Protein AF-A0A9D4T3W7-F1 (afdb_monomer_lite)

Structure (mmCIF, N/CA/C/O backbone):
data_AF-A0A9D4T3W7-F1
#
_entry.id   AF-A0A9D4T3W7-F1
#
loop_
_atom_site.group_PDB
_atom_site.id
_atom_site.type_symbol
_atom_site.label_atom_id
_atom_site.label_alt_id
_atom_site.label_comp_id
_atom_site.label_asym_id
_atom_site.label_entity_id
_atom_site.label_seq_id
_atom_site.pdbx_PDB_ins_code
_atom_site.Cartn_x
_atom_site.Cartn_y
_atom_site.Cartn_z
_atom_site.occupancy
_atom_site.B_iso_or_equiv
_atom_site.auth_seq_id
_atom_site.auth_comp_id
_atom_site.auth_asym_id
_atom_site.auth_atom_id
_atom_site.pdbx_PDB_model_num
ATOM 1 N N . MET A 1 1 ? -11.931 -8.037 -31.502 1.00 38.75 1 MET A N 1
ATOM 2 C CA . MET A 1 1 ? -11.726 -6.607 -31.200 1.00 38.75 1 MET A CA 1
ATOM 3 C C . MET A 1 1 ? -10.812 -6.510 -29.976 1.00 38.75 1 MET A C 1
ATOM 5 O O . MET A 1 1 ? -11.294 -6.477 -28.859 1.00 38.75 1 MET A O 1
ATOM 9 N N . ARG A 1 2 ? -9.492 -6.645 -30.179 1.00 34.94 2 ARG A N 1
ATOM 10 C CA . ARG A 1 2 ? -8.462 -6.630 -29.121 1.00 34.94 2 ARG A CA 1
ATOM 11 C C . ARG A 1 2 ? -7.783 -5.256 -29.150 1.00 34.94 2 ARG A C 1
ATOM 13 O O . ARG A 1 2 ? -6.780 -5.098 -29.839 1.00 34.94 2 ARG A O 1
ATOM 20 N N . ALA A 1 3 ? -8.375 -4.262 -28.494 1.00 31.28 3 ALA A N 1
ATOM 21 C CA . ALA A 1 3 ? -7.698 -2.997 -28.207 1.00 31.28 3 ALA A CA 1
ATOM 22 C C . ALA A 1 3 ? -6.753 -3.256 -27.015 1.00 31.28 3 ALA A C 1
ATOM 24 O O . ALA A 1 3 ? -7.108 -3.933 -26.066 1.00 31.28 3 ALA A O 1
ATOM 25 N N . SER A 1 4 ? -5.446 -3.166 -27.240 1.00 41.81 4 SER A N 1
ATOM 26 C CA . SER A 1 4 ? -4.605 -2.010 -26.914 1.00 41.81 4 SER A CA 1
ATOM 27 C C . SER A 1 4 ? -4.284 -1.793 -25.423 1.00 41.81 4 SER A C 1
ATOM 29 O O . SER A 1 4 ? -4.193 -0.664 -24.961 1.00 41.81 4 SER A O 1
ATOM 31 N N . MET A 1 5 ? -3.883 -2.857 -24.721 1.00 34.66 5 MET A N 1
ATOM 32 C CA . MET A 1 5 ? -3.049 -2.774 -23.504 1.00 34.66 5 MET A CA 1
ATOM 33 C C . MET A 1 5 ? -1.544 -2.576 -23.810 1.00 34.66 5 MET A C 1
ATOM 35 O O . MET A 1 5 ? -0.679 -2.908 -23.008 1.00 34.66 5 MET A O 1
ATOM 39 N N . ARG A 1 6 ? -1.205 -2.047 -24.997 1.00 38.19 6 ARG A N 1
ATOM 40 C CA . ARG A 1 6 ? 0.180 -1.750 -25.423 1.00 38.19 6 ARG A CA 1
ATOM 41 C C . ARG A 1 6 ? 0.661 -0.344 -25.039 1.00 38.19 6 ARG A C 1
ATOM 43 O O . ARG A 1 6 ? 1.829 -0.044 -25.245 1.00 38.19 6 ARG A O 1
ATOM 50 N N . ALA A 1 7 ? -0.203 0.517 -24.500 1.00 37.41 7 ALA A N 1
ATOM 51 C CA . ALA A 1 7 ? 0.104 1.943 -24.346 1.00 37.41 7 ALA A CA 1
ATOM 52 C C . ALA A 1 7 ? 0.853 2.321 -23.051 1.00 37.41 7 ALA A C 1
ATOM 54 O O . ALA A 1 7 ? 1.460 3.387 -23.003 1.00 37.41 7 ALA A O 1
ATOM 55 N N . ILE A 1 8 ? 0.840 1.476 -22.011 1.00 42.69 8 ILE A N 1
ATOM 56 C CA . ILE A 1 8 ? 1.421 1.823 -20.694 1.00 42.69 8 ILE A CA 1
ATOM 57 C C . ILE A 1 8 ? 2.861 1.322 -20.524 1.00 42.69 8 ILE A C 1
ATOM 59 O O . ILE A 1 8 ? 3.584 1.813 -19.664 1.00 42.69 8 ILE A O 1
ATOM 63 N N . VAL A 1 9 ? 3.353 0.442 -21.400 1.00 43.69 9 VAL A N 1
ATOM 64 C CA . VAL A 1 9 ? 4.795 0.184 -21.489 1.00 43.69 9 VAL A CA 1
ATOM 65 C C . VAL A 1 9 ? 5.403 1.269 -22.374 1.00 43.69 9 VAL A C 1
ATOM 67 O O . VAL A 1 9 ? 5.813 1.025 -23.510 1.00 43.69 9 VAL A O 1
ATOM 70 N N . ARG A 1 10 ? 5.462 2.507 -21.864 1.00 39.25 10 ARG A N 1
ATOM 71 C CA . ARG A 1 10 ? 6.541 3.402 -22.294 1.00 39.25 10 ARG A CA 1
ATOM 72 C C . ARG A 1 10 ? 7.811 2.604 -22.042 1.00 39.25 10 ARG A C 1
ATOM 74 O O . ARG A 1 10 ? 8.063 2.244 -20.897 1.00 39.25 10 ARG A O 1
ATOM 81 N N . ARG A 1 11 ? 8.534 2.254 -23.110 1.00 43.38 11 ARG A N 1
ATOM 82 C CA . ARG A 1 11 ? 9.859 1.638 -23.020 1.00 43.38 11 ARG A CA 1
ATOM 83 C C . ARG A 1 11 ? 10.664 2.467 -22.028 1.00 43.38 11 ARG A C 1
ATOM 85 O O . ARG A 1 11 ? 11.062 3.587 -22.338 1.00 43.38 11 ARG A O 1
ATOM 92 N N . PHE A 1 12 ? 10.817 1.948 -20.818 1.00 48.69 12 PHE A N 1
ATOM 93 C CA . PHE A 1 12 ? 11.821 2.421 -19.894 1.00 48.69 12 PHE A CA 1
ATOM 94 C C . PHE A 1 12 ? 13.128 1.932 -20.501 1.00 48.69 12 PHE A C 1
ATOM 96 O O . PHE A 1 12 ? 13.510 0.781 -20.314 1.00 48.69 12 PHE A O 1
ATOM 103 N N . GLU A 1 13 ? 13.719 2.752 -21.369 1.00 45.66 13 GLU A N 1
ATOM 104 C CA . GLU A 1 13 ? 15.076 2.523 -21.845 1.00 45.66 13 GLU A CA 1
ATOM 105 C C . GLU A 1 13 ? 15.974 2.702 -20.614 1.00 45.66 13 GLU A C 1
ATOM 107 O O . GLU A 1 13 ? 16.042 3.817 -20.082 1.00 45.66 13 GLU A O 1
ATOM 112 N N . PRO A 1 14 ? 16.591 1.630 -20.082 1.00 45.59 14 PRO A N 1
ATOM 113 C CA . PRO A 1 14 ? 17.538 1.787 -18.992 1.00 45.59 14 PRO A CA 1
ATOM 114 C C . PRO A 1 14 ? 18.663 2.677 -19.512 1.00 45.59 14 PRO A C 1
ATOM 116 O O . PRO A 1 14 ? 19.143 2.462 -20.621 1.00 45.59 14 PRO A O 1
ATOM 119 N N . ALA A 1 15 ? 19.038 3.698 -18.743 1.00 47.06 15 ALA A N 1
ATOM 120 C CA . ALA A 1 15 ? 20.037 4.683 -19.136 1.00 47.06 15 ALA A CA 1
ATOM 121 C C . ALA A 1 15 ? 21.312 4.001 -19.667 1.00 47.06 15 ALA A C 1
ATOM 123 O O . ALA A 1 15 ? 22.150 3.517 -18.908 1.00 47.06 15 ALA A O 1
ATOM 124 N N . THR A 1 16 ? 21.455 3.958 -20.990 1.00 49.50 16 THR A N 1
ATOM 125 C CA . THR A 1 16 ? 22.633 3.439 -21.676 1.00 49.50 16 THR A CA 1
ATOM 126 C C . THR A 1 16 ? 23.701 4.522 -21.644 1.00 49.50 16 THR A C 1
ATOM 128 O O . THR A 1 16 ? 23.847 5.307 -22.577 1.00 49.50 16 THR A O 1
ATOM 131 N N . THR A 1 17 ? 24.456 4.630 -20.555 1.00 36.88 17 THR A N 1
ATOM 132 C CA . THR A 1 17 ? 25.748 5.328 -20.587 1.00 36.88 17 THR A CA 1
ATOM 133 C C . THR A 1 17 ? 26.718 4.612 -19.661 1.00 36.88 17 THR A C 1
ATOM 135 O O . THR A 1 17 ? 26.435 4.388 -18.490 1.00 36.88 17 THR A O 1
ATOM 138 N N . GLY A 1 18 ? 27.824 4.164 -20.256 1.00 45.34 18 GLY A N 1
ATOM 139 C CA . GLY A 1 18 ? 28.714 3.134 -19.742 1.00 45.34 18 GLY A CA 1
ATOM 140 C C . GLY A 1 18 ? 29.221 3.337 -18.316 1.00 45.34 18 GLY A C 1
ATOM 141 O O . GLY A 1 18 ? 29.844 4.342 -17.998 1.00 45.34 18 GLY A O 1
ATOM 142 N N . SER A 1 19 ? 29.024 2.303 -17.505 1.00 38.16 19 SER A N 1
ATOM 143 C CA . SER A 1 19 ? 29.948 1.808 -16.483 1.00 38.16 19 SER A CA 1
ATOM 144 C C . SER A 1 19 ? 29.325 0.531 -15.914 1.00 38.16 19 SER A C 1
ATOM 146 O O . SER A 1 19 ? 28.219 0.596 -15.398 1.00 38.16 19 SER A O 1
ATOM 148 N N . ALA A 1 20 ? 30.000 -0.607 -16.114 1.00 42.31 20 ALA A N 1
ATOM 149 C CA . ALA A 1 20 ? 29.824 -1.915 -15.468 1.00 42.31 20 ALA A CA 1
ATOM 150 C C . ALA A 1 20 ? 28.397 -2.358 -15.082 1.00 42.31 20 ALA A C 1
ATOM 152 O O . ALA A 1 20 ? 27.811 -1.797 -14.172 1.00 42.31 20 ALA A O 1
ATOM 153 N N . LEU A 1 21 ? 27.912 -3.441 -15.712 1.00 52.81 21 LEU A N 1
ATOM 154 C CA . LEU A 1 21 ? 26.853 -4.360 -15.250 1.00 52.81 21 LEU A CA 1
ATOM 155 C C . LEU A 1 21 ? 26.305 -4.049 -13.841 1.00 52.81 21 LEU A C 1
ATOM 157 O O . LEU A 1 21 ? 26.695 -4.686 -12.864 1.00 52.81 21 LEU A O 1
ATOM 161 N N . LEU A 1 22 ? 25.426 -3.051 -13.724 1.00 61.84 22 LEU A N 1
ATOM 162 C CA . LEU A 1 22 ? 24.793 -2.742 -12.450 1.00 61.84 22 LEU A CA 1
ATOM 163 C C . LEU A 1 22 ? 23.781 -3.854 -12.224 1.00 61.84 22 LEU A C 1
ATOM 165 O O . LEU A 1 22 ? 22.724 -3.854 -12.854 1.00 61.84 22 LEU A O 1
ATOM 169 N N . ASP A 1 23 ? 24.156 -4.840 -11.408 1.00 78.69 23 ASP A N 1
ATOM 170 C CA . ASP A 1 23 ? 23.274 -5.940 -11.039 1.00 78.69 23 ASP A CA 1
ATOM 171 C C . ASP A 1 23 ? 21.993 -5.332 -10.447 1.00 78.69 23 ASP A C 1
ATOM 173 O O . ASP A 1 23 ? 22.059 -4.691 -9.390 1.00 78.69 23 ASP A O 1
ATOM 177 N N . PRO A 1 24 ? 20.829 -5.495 -11.109 1.00 79.00 24 PRO A N 1
ATOM 178 C CA . PRO A 1 24 ? 19.581 -4.898 -10.654 1.00 79.00 24 PRO A CA 1
ATOM 179 C C . PRO A 1 24 ? 19.226 -5.301 -9.221 1.00 79.00 24 PRO A C 1
ATOM 181 O O . PRO A 1 24 ? 18.516 -4.568 -8.543 1.00 79.00 24 PRO A O 1
ATOM 184 N N . LEU A 1 25 ? 19.726 -6.446 -8.743 1.00 82.19 25 LEU A N 1
ATOM 185 C CA . LEU A 1 25 ? 19.489 -6.928 -7.382 1.00 82.19 25 LEU A CA 1
ATOM 186 C C . LEU A 1 25 ? 20.300 -6.191 -6.310 1.00 82.19 25 LEU A C 1
ATOM 188 O O . LEU A 1 25 ? 19.920 -6.226 -5.142 1.00 82.19 25 LEU A O 1
ATOM 192 N N . GLN A 1 26 ? 21.399 -5.536 -6.684 1.00 85.56 26 GLN A N 1
ATOM 193 C CA . GLN A 1 26 ? 22.274 -4.823 -5.745 1.00 85.56 26 GLN A CA 1
ATOM 194 C C . GLN A 1 26 ? 21.862 -3.362 -5.553 1.00 85.56 26 GLN A C 1
ATOM 196 O O . GLN A 1 26 ? 22.410 -2.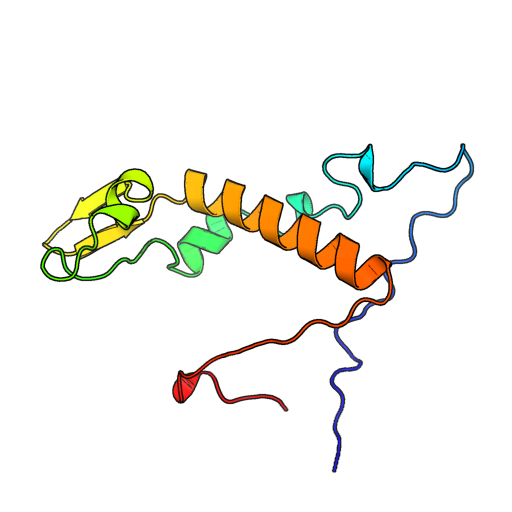676 -4.691 1.00 85.56 26 GLN A O 1
ATOM 201 N N . HIS A 1 27 ? 20.907 -2.867 -6.346 1.00 84.31 27 HIS A N 1
ATOM 202 C CA . HIS A 1 27 ? 20.458 -1.485 -6.281 1.00 84.31 27 HIS A CA 1
ATOM 203 C C . HIS A 1 27 ? 19.039 -1.398 -5.686 1.00 84.31 27 HIS A C 1
ATOM 205 O O . HIS A 1 27 ? 18.096 -1.914 -6.286 1.00 84.31 27 HIS A O 1
ATOM 211 N N . PRO A 1 28 ? 18.846 -0.718 -4.538 1.00 80.50 28 PRO A N 1
ATOM 212 C CA . PRO A 1 28 ? 17.573 -0.727 -3.809 1.00 80.50 28 PRO A CA 1
ATOM 213 C C . PRO A 1 28 ? 16.411 -0.063 -4.563 1.00 80.50 28 PRO A C 1
ATOM 215 O O . PRO A 1 28 ? 15.261 -0.425 -4.333 1.00 80.50 28 PRO A O 1
ATOM 218 N N . ASP A 1 29 ? 16.695 0.884 -5.463 1.00 86.25 29 ASP A N 1
ATOM 219 C CA . ASP A 1 29 ? 15.690 1.522 -6.326 1.00 86.25 29 ASP A CA 1
ATOM 220 C C . ASP A 1 29 ? 16.158 1.581 -7.788 1.00 86.25 29 ASP A C 1
ATOM 222 O O . ASP A 1 29 ? 16.423 2.648 -8.340 1.00 86.25 29 ASP A O 1
ATOM 226 N N . TYR A 1 30 ? 16.387 0.416 -8.403 1.00 87.81 30 TYR A N 1
ATOM 227 C CA . TYR A 1 30 ? 16.896 0.335 -9.782 1.00 87.81 30 TYR A CA 1
ATOM 228 C C . TYR A 1 30 ? 15.935 0.968 -10.808 1.00 87.81 30 TYR A C 1
ATOM 230 O O . TYR A 1 30 ? 16.368 1.581 -11.782 1.00 87.81 30 TYR A O 1
ATOM 238 N N . PHE A 1 31 ? 14.625 0.855 -10.575 1.00 86.88 31 PHE A N 1
ATOM 239 C CA . PHE A 1 31 ? 13.588 1.318 -11.505 1.00 86.88 31 PHE A CA 1
ATOM 240 C C . PHE A 1 31 ? 13.083 2.741 -11.221 1.00 86.88 31 PHE A C 1
ATOM 242 O O . PHE A 1 31 ? 12.246 3.250 -11.965 1.00 86.88 31 PHE A O 1
ATOM 249 N N . GLY A 1 32 ? 13.571 3.400 -10.165 1.00 88.12 32 GLY A N 1
ATOM 250 C CA . GLY A 1 32 ? 13.132 4.745 -9.789 1.00 88.12 32 GLY A CA 1
ATOM 251 C C . GLY A 1 32 ? 11.696 4.795 -9.258 1.00 88.12 32 GLY A C 1
ATOM 252 O O . GLY A 1 32 ? 10.987 5.777 -9.497 1.00 88.12 32 GLY A O 1
ATOM 253 N N . ILE A 1 33 ? 11.262 3.753 -8.543 1.00 86.94 33 ILE A N 1
ATOM 254 C CA . ILE A 1 33 ? 9.933 3.632 -7.931 1.00 86.94 33 ILE A CA 1
ATOM 255 C C . ILE A 1 33 ? 9.675 4.776 -6.941 1.00 86.94 33 ILE A C 1
ATOM 257 O O . ILE A 1 33 ? 8.547 5.257 -6.827 1.00 86.94 33 ILE A O 1
ATOM 261 N N . GLY A 1 34 ? 10.715 5.292 -6.278 1.00 81.94 34 GLY A N 1
ATOM 262 C CA . GLY A 1 34 ? 10.574 6.417 -5.350 1.00 81.94 34 GLY A CA 1
ATOM 263 C C . GLY A 1 34 ? 10.071 7.709 -6.008 1.00 81.94 34 GLY A C 1
ATOM 264 O O . GLY A 1 34 ? 9.579 8.593 -5.316 1.00 81.94 34 GLY A O 1
ATOM 265 N N . LYS A 1 35 ? 10.157 7.828 -7.341 1.00 84.38 35 LYS A N 1
ATOM 266 C CA . LYS A 1 35 ? 9.676 9.005 -8.085 1.00 84.38 35 LYS A CA 1
ATOM 267 C C . LYS A 1 35 ? 8.203 8.924 -8.483 1.00 84.38 35 LYS A C 1
ATOM 269 O O . LYS A 1 35 ? 7.630 9.953 -8.824 1.00 84.38 35 LYS A O 1
ATOM 274 N N . ILE A 1 36 ? 7.612 7.727 -8.487 1.00 85.62 36 ILE A N 1
ATOM 275 C CA . ILE A 1 36 ? 6.215 7.504 -8.903 1.00 85.62 36 ILE A CA 1
ATOM 276 C C . ILE A 1 36 ? 5.243 7.400 -7.723 1.00 85.62 36 ILE A C 1
ATOM 278 O O . ILE A 1 36 ? 4.042 7.321 -7.948 1.00 85.62 36 ILE A O 1
ATOM 282 N N . LEU A 1 37 ? 5.750 7.350 -6.488 1.00 88.62 37 LEU A N 1
ATOM 283 C CA . LEU A 1 37 ? 4.942 7.255 -5.276 1.00 88.62 37 LEU A CA 1
ATOM 284 C C . LEU A 1 37 ? 5.115 8.502 -4.417 1.00 88.62 37 LEU A C 1
ATOM 286 O O . LEU A 1 37 ? 6.235 8.877 -4.070 1.00 88.62 37 LEU A O 1
ATOM 290 N N . SER A 1 38 ? 4.002 9.076 -3.971 1.00 92.94 38 SER A N 1
ATOM 291 C CA . SER A 1 38 ? 3.991 10.134 -2.963 1.00 92.94 38 SER A CA 1
ATOM 292 C C . SER A 1 38 ? 2.997 9.835 -1.842 1.00 92.94 38 SER A C 1
ATOM 294 O O . SER A 1 38 ? 1.865 9.417 -2.083 1.00 92.94 38 SER A O 1
ATOM 296 N N . MET A 1 39 ? 3.384 10.129 -0.594 1.00 93.31 39 MET A N 1
ATOM 297 C CA . MET A 1 39 ? 2.481 10.058 0.568 1.00 93.31 39 MET A CA 1
ATOM 298 C C . MET A 1 39 ? 1.224 10.914 0.374 1.00 93.31 39 MET A C 1
ATOM 300 O O . MET A 1 39 ? 0.132 10.531 0.793 1.00 93.31 39 MET A O 1
ATOM 304 N N . ARG A 1 40 ? 1.365 12.056 -0.310 1.00 93.56 40 ARG A N 1
ATOM 305 C CA . ARG A 1 40 ? 0.239 12.935 -0.628 1.00 93.56 40 ARG A CA 1
ATOM 306 C C . ARG A 1 40 ? -0.751 12.265 -1.578 1.00 93.56 40 ARG A C 1
ATOM 308 O O . ARG A 1 40 ? -1.948 12.344 -1.345 1.00 93.56 40 ARG A O 1
ATOM 315 N N . GLU A 1 41 ? -0.261 11.563 -2.595 1.00 93.19 41 GLU A N 1
ATOM 316 C CA . GLU A 1 41 ? -1.118 10.850 -3.547 1.00 93.19 41 GLU A CA 1
ATOM 317 C C . GLU A 1 41 ? -1.881 9.708 -2.869 1.00 93.19 41 GLU A C 1
ATOM 319 O O . GLU A 1 41 ? -3.067 9.532 -3.132 1.00 93.19 41 GLU A O 1
ATOM 324 N N . LEU A 1 42 ? -1.249 8.980 -1.939 1.00 93.94 42 LEU A N 1
ATOM 325 C CA . LEU A 1 42 ? -1.929 7.949 -1.141 1.00 93.94 42 LEU A CA 1
ATOM 326 C C . LEU A 1 42 ? -3.039 8.539 -0.261 1.00 93.94 42 LEU A C 1
ATOM 328 O O . LEU A 1 42 ? -4.110 7.940 -0.101 1.00 93.94 42 LEU A O 1
ATOM 332 N N . PHE A 1 43 ? -2.791 9.718 0.309 1.00 95.00 43 PHE A N 1
ATOM 333 C CA . PHE A 1 43 ? -3.784 10.433 1.097 1.00 95.00 43 PHE A CA 1
ATOM 334 C C . PHE A 1 43 ? -4.956 10.913 0.231 1.00 95.00 43 PHE A C 1
ATOM 336 O O . PHE A 1 43 ? -6.111 10.623 0.559 1.00 95.00 43 PHE A O 1
ATOM 343 N N . ASP A 1 44 ? -4.663 11.568 -0.894 1.00 95.56 44 ASP A N 1
ATOM 344 C CA . ASP A 1 44 ? -5.654 12.108 -1.832 1.00 95.56 44 ASP A CA 1
ATOM 345 C C . ASP A 1 44 ? -6.489 10.987 -2.484 1.00 95.56 44 ASP A C 1
ATOM 347 O O . ASP A 1 44 ? -7.702 11.132 -2.661 1.00 95.56 44 ASP A O 1
ATOM 351 N N . ALA A 1 45 ? -5.880 9.823 -2.736 1.00 95.50 45 ALA A N 1
ATOM 352 C CA . ALA A 1 45 ? -6.550 8.605 -3.199 1.00 95.50 45 ALA A CA 1
ATOM 353 C C . ALA A 1 45 ? -7.373 7.888 -2.109 1.00 95.50 45 ALA A C 1
ATOM 355 O O . ALA A 1 45 ? -8.011 6.872 -2.387 1.00 95.50 45 ALA A O 1
ATOM 356 N N . ARG A 1 46 ? -7.394 8.413 -0.874 1.00 95.50 46 ARG A N 1
ATOM 357 C CA . ARG A 1 46 ? -8.165 7.894 0.270 1.00 95.50 46 ARG A CA 1
ATOM 358 C C . ARG A 1 46 ? -7.798 6.465 0.692 1.00 95.50 46 ARG A C 1
ATOM 360 O O . ARG A 1 46 ? -8.635 5.749 1.238 1.00 95.50 46 ARG A O 1
ATOM 367 N N . VAL A 1 47 ? -6.538 6.064 0.511 1.00 96.19 47 VAL A N 1
ATOM 368 C CA . VAL A 1 47 ? -6.045 4.717 0.874 1.00 96.19 47 VAL A CA 1
ATOM 369 C C . VAL A 1 47 ? -6.074 4.471 2.390 1.00 96.19 47 VAL A C 1
ATOM 371 O O . VAL A 1 47 ? -6.193 3.340 2.842 1.00 96.19 47 VAL A O 1
ATOM 374 N N . HIS A 1 48 ? -6.028 5.537 3.190 1.00 95.88 48 HIS A N 1
ATOM 375 C CA . HIS A 1 48 ? -6.051 5.471 4.653 1.00 95.88 48 HIS A CA 1
ATOM 376 C C . HIS A 1 48 ? -7.410 5.050 5.246 1.00 95.88 48 HIS A C 1
ATOM 378 O O . HIS A 1 48 ? -7.501 4.815 6.452 1.00 95.88 48 HIS A O 1
ATOM 384 N N . LEU A 1 49 ? -8.476 4.986 4.441 1.00 95.88 49 LEU A N 1
ATOM 385 C CA . LEU A 1 49 ? -9.813 4.635 4.916 1.00 95.88 49 LEU A CA 1
ATOM 386 C C . LEU A 1 49 ? -9.939 3.121 5.122 1.00 95.88 49 LEU A C 1
ATOM 388 O O . LEU A 1 49 ? -10.054 2.352 4.169 1.00 95.88 49 LEU A O 1
ATOM 392 N N . GLY A 1 50 ? -9.950 2.700 6.384 1.00 94.88 50 GLY A N 1
ATOM 393 C CA . GLY A 1 50 ? -10.224 1.323 6.774 1.00 94.88 50 GLY A CA 1
ATOM 394 C C . GLY A 1 50 ? -11.718 1.025 6.922 1.00 94.88 50 GLY A C 1
ATOM 395 O O . GLY A 1 50 ? -12.599 1.835 6.627 1.00 94.88 50 GLY A O 1
ATOM 396 N N . HIS A 1 51 ? -12.017 -0.189 7.377 1.00 94.88 51 HIS A N 1
ATOM 397 C CA . HIS A 1 51 ? -13.383 -0.632 7.663 1.00 94.88 51 HIS A CA 1
ATOM 398 C C . HIS A 1 51 ? -13.822 -0.250 9.084 1.00 94.88 51 HIS A C 1
ATOM 400 O O . HIS A 1 51 ? -13.092 0.397 9.833 1.00 94.88 51 HIS A O 1
ATOM 406 N N . LYS A 1 52 ? -15.043 -0.635 9.461 1.00 95.88 52 LYS A N 1
ATOM 407 C CA . LYS A 1 52 ? -15.566 -0.427 10.817 1.00 95.88 52 LYS A CA 1
ATOM 408 C C . LYS A 1 52 ? -14.801 -1.290 11.824 1.00 95.88 52 LYS A C 1
ATOM 410 O O . LYS A 1 52 ? -14.431 -2.422 11.505 1.00 95.88 52 LYS A O 1
ATOM 415 N N . GLU A 1 53 ? -14.651 -0.805 13.052 1.00 92.38 53 GLU A N 1
ATOM 416 C CA . GLU A 1 53 ? -13.937 -1.513 14.132 1.00 92.38 53 GLU A CA 1
ATOM 417 C C . GLU A 1 53 ? -14.432 -2.954 14.358 1.00 92.38 53 GLU A C 1
ATOM 419 O O . GLU A 1 53 ? -13.626 -3.861 14.531 1.00 92.38 53 GLU A O 1
ATOM 424 N N . GLY A 1 54 ? -15.744 -3.202 14.257 1.00 92.50 54 GLY A N 1
ATOM 425 C CA . GLY A 1 54 ? -16.327 -4.540 14.445 1.00 92.50 54 GLY A CA 1
ATOM 426 C C . GLY A 1 54 ? -15.970 -5.576 13.368 1.00 92.50 54 GLY A C 1
ATOM 427 O O . GLY A 1 54 ? -16.317 -6.741 13.511 1.00 92.50 54 GLY A O 1
ATOM 428 N N . THR A 1 55 ? -15.294 -5.168 12.291 1.00 93.50 55 THR A N 1
ATOM 429 C CA . THR A 1 55 ? -14.819 -6.063 11.215 1.00 93.50 55 THR A CA 1
ATOM 430 C C . THR A 1 55 ? -13.305 -6.283 11.251 1.00 93.50 55 THR A C 1
ATOM 432 O O . THR A 1 55 ? -12.734 -6.834 10.310 1.00 93.50 55 THR A O 1
ATOM 435 N N . LEU A 1 56 ? -12.640 -5.836 12.322 1.00 93.81 56 LEU A N 1
ATOM 436 C CA . LEU A 1 56 ? -11.196 -5.953 12.482 1.00 93.81 56 LEU A CA 1
ATOM 437 C C . LEU A 1 56 ? -10.744 -7.418 12.539 1.00 93.81 56 LEU A C 1
ATOM 439 O O . LEU A 1 56 ? -11.223 -8.202 13.353 1.00 93.81 56 LEU A O 1
ATOM 443 N N . ASN A 1 57 ? -9.738 -7.749 11.731 1.00 94.12 57 ASN A N 1
ATOM 444 C CA . ASN A 1 57 ? -8.925 -8.946 11.913 1.00 94.12 57 ASN A CA 1
ATOM 445 C C . ASN A 1 57 ? -7.700 -8.607 12.782 1.00 94.12 57 ASN A C 1
ATOM 447 O O . ASN A 1 57 ? -7.023 -7.611 12.532 1.00 94.12 57 ASN A O 1
ATOM 451 N N . GLU A 1 58 ? -7.383 -9.452 13.763 1.00 94.50 58 GLU A N 1
ATOM 452 C CA . GLU A 1 58 ? -6.216 -9.322 14.650 1.00 94.50 58 GLU A CA 1
ATOM 453 C C . GLU A 1 58 ? -4.894 -9.112 13.895 1.00 94.50 58 GLU A C 1
ATOM 455 O O . GLU A 1 58 ? -4.062 -8.308 14.312 1.00 94.50 58 GLU A O 1
ATOM 460 N N . LEU A 1 59 ? -4.730 -9.755 12.736 1.00 96.19 59 LEU A N 1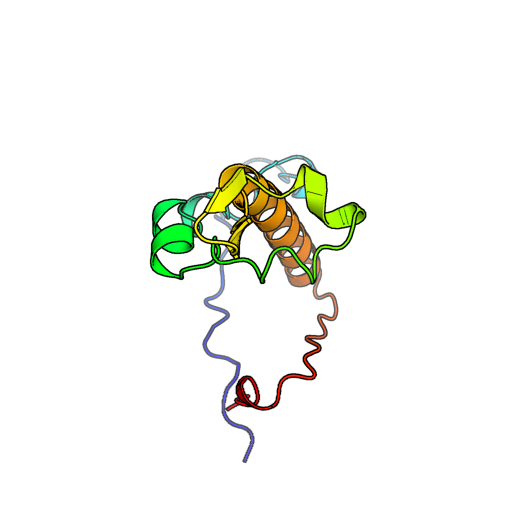
ATOM 461 C CA . LEU A 1 59 ? -3.533 -9.636 11.899 1.00 96.19 59 LEU A CA 1
ATOM 462 C C . LEU A 1 59 ? -3.367 -8.245 11.271 1.00 96.19 59 LEU A C 1
ATOM 464 O O . LEU A 1 59 ? -2.265 -7.888 10.861 1.00 96.19 59 LEU A O 1
ATOM 468 N N . MET A 1 60 ? -4.438 -7.448 11.206 1.00 96.25 60 MET A N 1
ATOM 469 C CA . MET A 1 60 ? -4.390 -6.089 10.667 1.00 96.25 60 MET A CA 1
ATOM 470 C C . MET A 1 60 ? -3.968 -5.044 11.699 1.00 96.25 60 MET A C 1
ATOM 472 O O . MET A 1 60 ? -3.537 -3.965 11.303 1.00 96.25 60 MET A O 1
ATOM 476 N N . LYS A 1 61 ? -4.023 -5.357 13.002 1.00 94.50 61 LYS A N 1
ATOM 477 C CA . LYS A 1 61 ? -3.656 -4.438 14.094 1.00 94.50 61 LYS A CA 1
ATOM 478 C C . LYS A 1 61 ? -2.338 -3.674 13.888 1.00 94.50 61 LYS A C 1
ATOM 480 O O . LYS A 1 61 ? -2.360 -2.459 14.075 1.00 94.50 61 LYS A O 1
ATOM 485 N N . PRO A 1 62 ? -1.214 -4.297 13.476 1.00 96.19 62 PRO A N 1
ATOM 486 C CA . PRO A 1 62 ? 0.047 -3.570 13.311 1.00 96.19 62 PRO A CA 1
ATOM 487 C C . PRO A 1 62 ? 0.037 -2.553 12.158 1.00 96.19 62 PRO A C 1
ATOM 489 O O . PRO A 1 62 ? 0.875 -1.652 12.144 1.00 96.19 62 PRO A O 1
ATOM 492 N N . TYR A 1 63 ? -0.896 -2.655 11.209 1.00 96.94 63 TYR A N 1
ATOM 493 C CA . TYR A 1 63 ? -0.998 -1.769 10.041 1.00 96.94 63 TYR A CA 1
ATOM 494 C C . TYR A 1 63 ? -1.960 -0.594 10.247 1.00 96.94 63 TYR A C 1
ATOM 496 O O . TYR A 1 63 ? -2.148 0.222 9.346 1.00 96.94 63 TYR A O 1
ATOM 504 N N . LEU A 1 64 ? -2.587 -0.506 11.418 1.00 96.19 64 LEU A N 1
ATOM 505 C CA . LEU A 1 64 ? -3.519 0.561 11.743 1.00 96.19 64 LEU A CA 1
ATOM 506 C C . LEU A 1 64 ? -2.793 1.705 12.441 1.00 96.19 64 LEU A C 1
ATOM 508 O O . LEU A 1 64 ? -1.964 1.489 13.322 1.00 96.19 64 LEU A O 1
ATOM 512 N N . PHE A 1 65 ? -3.149 2.925 12.055 1.00 96.19 65 PHE A N 1
ATOM 513 C CA . PHE A 1 65 ? -2.751 4.141 12.754 1.00 96.19 65 PHE A CA 1
ATOM 514 C C . PHE A 1 65 ? -3.593 4.343 14.021 1.00 96.19 65 PHE A C 1
ATOM 516 O O . PHE A 1 65 ? -3.105 4.811 15.044 1.00 96.19 65 PHE A O 1
ATOM 523 N N . GLY A 1 66 ? -4.871 3.966 13.961 1.00 94.75 66 GLY A N 1
ATOM 524 C CA . GLY A 1 66 ? -5.809 4.084 15.070 1.00 94.75 66 GLY A CA 1
ATOM 525 C C . GLY A 1 66 ? -7.249 3.978 14.585 1.00 94.75 66 GLY A C 1
ATOM 526 O O . GLY A 1 66 ? -7.511 3.467 13.493 1.00 94.75 66 GLY A O 1
ATOM 527 N N . SER A 1 67 ? -8.187 4.489 15.378 1.00 94.94 67 SER A N 1
ATOM 528 C CA . SER A 1 67 ? -9.591 4.565 14.989 1.00 94.94 67 SER A CA 1
ATOM 529 C C . SER A 1 67 ? -10.190 5.943 15.250 1.00 94.94 67 SER A C 1
ATOM 531 O O . SER A 1 67 ? -9.766 6.683 16.140 1.00 94.94 67 SER A O 1
ATOM 533 N N . ARG A 1 68 ? -11.163 6.324 14.419 1.00 94.81 68 ARG A N 1
ATOM 534 C CA . ARG A 1 68 ? -11.865 7.607 14.502 1.00 94.81 68 ARG A CA 1
ATOM 535 C C . ARG A 1 68 ? -13.329 7.409 14.139 1.00 94.81 68 ARG A C 1
ATOM 537 O O . ARG A 1 68 ? -13.638 6.915 13.059 1.00 94.81 68 ARG A O 1
ATOM 544 N N . LEU A 1 69 ? -14.234 7.831 15.026 1.00 94.31 69 LEU A N 1
ATOM 545 C CA . LEU A 1 69 ? -15.689 7.739 14.818 1.00 94.31 69 LEU A CA 1
ATOM 546 C C . LEU A 1 69 ? -16.164 6.311 14.452 1.00 94.31 69 LEU A C 1
ATOM 548 O O . LEU A 1 69 ? -17.078 6.148 13.647 1.00 94.31 69 LEU A O 1
ATOM 552 N N . GLY A 1 70 ? -15.522 5.276 15.009 1.00 92.56 70 GLY A N 1
ATOM 553 C CA . GLY A 1 70 ? -15.846 3.864 14.755 1.00 92.56 70 GLY A CA 1
ATOM 554 C C . GLY A 1 70 ? -15.286 3.280 1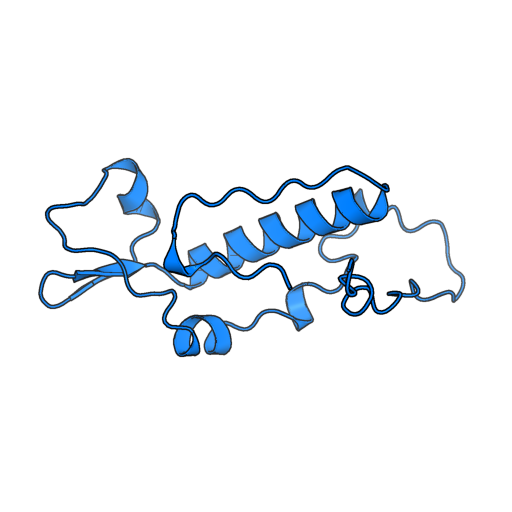3.449 1.00 92.56 70 GLY A C 1
ATOM 555 O O . GLY A 1 70 ? -15.577 2.124 13.125 1.00 92.56 70 GLY A O 1
ATOM 556 N N . TYR A 1 71 ? -14.488 4.048 12.699 1.00 95.75 71 TYR A N 1
ATOM 557 C CA . TYR A 1 71 ? -13.764 3.589 11.512 1.00 95.75 71 TYR A CA 1
ATOM 558 C C . TYR A 1 71 ? -12.271 3.470 11.798 1.00 95.75 71 TYR A C 1
ATOM 560 O O . TYR A 1 71 ? -11.669 4.334 12.439 1.00 95.75 71 TYR A O 1
ATOM 568 N N . LEU A 1 72 ? -11.672 2.398 11.295 1.00 96.31 72 LEU A N 1
ATOM 569 C CA . LEU A 1 72 ? -10.240 2.158 11.373 1.00 96.31 72 LEU A CA 1
ATOM 570 C C . LEU A 1 72 ? -9.506 3.042 10.365 1.00 96.31 72 LEU A C 1
ATOM 572 O O . LEU A 1 72 ? -9.959 3.219 9.234 1.00 96.31 72 LEU A O 1
ATOM 576 N N . VAL A 1 73 ? -8.357 3.568 10.769 1.00 97.00 73 VAL A N 1
ATOM 577 C CA . VAL A 1 73 ? -7.471 4.355 9.909 1.00 97.00 73 VAL A CA 1
ATOM 578 C C . VAL A 1 73 ? -6.212 3.543 9.651 1.00 97.00 73 VAL A C 1
ATOM 580 O O . VAL A 1 73 ? -5.549 3.105 10.593 1.00 97.00 73 VAL A O 1
ATOM 583 N N . ILE A 1 74 ? -5.896 3.329 8.377 1.00 97.69 74 ILE A N 1
ATOM 584 C CA . ILE A 1 74 ? -4.698 2.603 7.946 1.00 97.69 74 ILE A CA 1
ATOM 585 C C . ILE A 1 74 ? -3.493 3.544 8.012 1.00 97.69 74 ILE A C 1
ATOM 587 O O . ILE A 1 74 ? -3.578 4.713 7.635 1.00 97.69 74 ILE A O 1
ATOM 591 N N . ASP A 1 75 ? -2.371 3.018 8.492 1.00 97.38 75 ASP A N 1
ATOM 592 C CA . ASP A 1 75 ? -1.098 3.726 8.568 1.00 97.38 75 ASP A CA 1
ATOM 593 C C . ASP A 1 75 ? -0.474 3.871 7.168 1.00 97.38 75 ASP A C 1
ATOM 595 O O . ASP A 1 75 ? -0.091 2.887 6.522 1.00 97.38 75 ASP A O 1
ATOM 599 N N . LEU A 1 76 ? -0.401 5.112 6.679 1.00 96.38 76 LEU A N 1
ATOM 600 C CA . LEU A 1 76 ? 0.120 5.404 5.345 1.00 96.38 76 LEU A CA 1
ATOM 601 C C . LEU A 1 76 ? 1.636 5.249 5.248 1.00 96.38 76 LEU A C 1
ATOM 603 O O . LEU A 1 76 ? 2.104 4.892 4.171 1.00 96.38 76 LEU A O 1
ATOM 607 N N . GLU A 1 77 ? 2.393 5.451 6.329 1.00 95.75 77 GLU A N 1
ATOM 608 C CA . GLU A 1 77 ? 3.852 5.270 6.300 1.00 95.75 77 GLU A CA 1
ATOM 609 C C . GLU A 1 77 ? 4.175 3.795 6.066 1.00 95.75 77 GLU A C 1
ATOM 611 O O . GLU A 1 77 ? 4.900 3.435 5.136 1.00 95.75 77 GLU A O 1
ATOM 616 N N . LYS A 1 78 ? 3.506 2.914 6.819 1.00 96.12 78 LYS A N 1
ATOM 617 C CA . LYS A 1 78 ? 3.607 1.467 6.594 1.00 96.12 78 LYS A CA 1
ATOM 618 C C . LYS A 1 78 ? 3.118 1.087 5.203 1.00 96.12 78 LYS A C 1
ATOM 620 O O . LYS A 1 78 ? 3.756 0.275 4.537 1.00 96.12 78 LYS A O 1
ATOM 625 N N . THR A 1 79 ? 2.000 1.651 4.750 1.00 96.25 79 THR A N 1
ATOM 626 C CA . THR A 1 79 ? 1.463 1.364 3.411 1.00 96.25 79 THR A CA 1
ATOM 627 C C . THR A 1 79 ? 2.458 1.745 2.317 1.00 96.25 79 THR A C 1
ATOM 629 O O . THR A 1 79 ? 2.655 0.967 1.385 1.00 96.25 79 THR A O 1
ATOM 632 N N . PHE A 1 80 ? 3.120 2.895 2.451 1.00 95.38 80 PHE A N 1
ATOM 633 C CA . PHE A 1 80 ? 4.127 3.376 1.512 1.00 95.38 80 PHE A CA 1
ATOM 634 C C . PHE A 1 80 ? 5.307 2.405 1.409 1.00 95.38 80 PHE A C 1
ATOM 636 O O . PHE A 1 80 ? 5.636 1.964 0.307 1.00 95.38 80 PHE A O 1
ATOM 643 N N . ASP A 1 81 ? 5.872 1.983 2.542 1.00 94.75 81 ASP A N 1
ATOM 644 C CA . ASP A 1 81 ? 6.993 1.036 2.570 1.00 94.75 81 ASP A CA 1
ATOM 645 C C . ASP A 1 81 ? 6.643 -0.312 1.925 1.00 94.75 81 ASP A C 1
ATOM 647 O O . ASP A 1 81 ? 7.430 -0.886 1.164 1.00 94.75 81 ASP A O 1
ATOM 651 N N . HIS A 1 82 ? 5.449 -0.836 2.217 1.00 95.94 82 HIS A N 1
ATOM 652 C CA . HIS A 1 82 ? 5.003 -2.117 1.668 1.00 95.94 82 HIS A CA 1
ATOM 653 C C . HIS A 1 82 ? 4.709 -2.012 0.169 1.00 95.94 82 HIS A C 1
ATOM 655 O O . HIS A 1 82 ? 5.089 -2.904 -0.595 1.00 95.94 82 HIS A O 1
ATOM 661 N N . LEU A 1 83 ? 4.088 -0.914 -0.268 1.00 95.00 83 LEU A N 1
ATOM 662 C CA . LEU A 1 83 ? 3.808 -0.653 -1.676 1.00 95.00 83 LEU A CA 1
ATOM 663 C C . LEU A 1 83 ? 5.098 -0.473 -2.484 1.00 95.00 83 LEU A C 1
ATOM 665 O O . LEU A 1 83 ? 5.214 -1.044 -3.568 1.00 95.00 83 LEU A O 1
ATOM 669 N N . PHE A 1 84 ? 6.084 0.248 -1.944 1.00 94.06 84 PHE A N 1
ATOM 670 C CA . PHE A 1 84 ? 7.394 0.416 -2.572 1.00 94.06 84 PHE A CA 1
ATOM 671 C C . PHE A 1 84 ? 8.069 -0.940 -2.824 1.00 94.06 84 PHE A C 1
ATOM 673 O O . PHE A 1 84 ? 8.488 -1.233 -3.945 1.00 94.06 84 PHE A O 1
ATOM 680 N N . ARG A 1 85 ? 8.099 -1.818 -1.810 1.00 93.44 85 ARG A N 1
ATOM 681 C CA . ARG A 1 85 ? 8.665 -3.175 -1.937 1.00 93.44 85 ARG A CA 1
ATOM 682 C C . ARG A 1 85 ? 7.911 -4.021 -2.962 1.00 93.44 85 ARG A C 1
ATOM 684 O O . ARG A 1 85 ? 8.544 -4.700 -3.770 1.00 93.44 85 ARG A O 1
ATOM 691 N N . ALA A 1 86 ? 6.578 -3.975 -2.945 1.00 94.81 86 ALA A N 1
ATOM 692 C CA . ALA A 1 86 ? 5.747 -4.718 -3.888 1.00 94.81 86 ALA A CA 1
ATOM 693 C C . ALA A 1 86 ? 5.987 -4.266 -5.337 1.00 94.81 86 ALA A C 1
ATOM 695 O O . ALA A 1 86 ? 6.175 -5.104 -6.218 1.00 94.81 86 ALA A O 1
ATOM 696 N N . LEU A 1 87 ? 6.041 -2.954 -5.582 1.00 93.38 87 LEU A N 1
ATOM 697 C CA . LEU A 1 87 ? 6.297 -2.401 -6.912 1.00 93.38 87 LEU A CA 1
ATOM 698 C C . LEU A 1 87 ? 7.707 -2.715 -7.405 1.00 93.38 87 LEU A C 1
ATOM 700 O O . LEU A 1 87 ? 7.855 -3.120 -8.557 1.00 93.38 87 LEU A O 1
ATOM 704 N N . ASN A 1 88 ? 8.721 -2.612 -6.543 1.00 92.06 88 ASN A N 1
ATOM 705 C CA . ASN A 1 88 ? 10.083 -2.988 -6.913 1.00 92.06 88 ASN A CA 1
ATOM 706 C C . ASN A 1 88 ? 10.168 -4.476 -7.303 1.00 92.06 88 ASN A C 1
ATOM 708 O O . ASN A 1 88 ? 10.763 -4.837 -8.318 1.00 92.06 88 ASN A O 1
ATOM 712 N N . PHE A 1 89 ? 9.499 -5.350 -6.546 1.00 92.94 89 PHE A N 1
ATOM 713 C CA . PHE A 1 89 ? 9.438 -6.778 -6.857 1.00 92.94 89 PHE A CA 1
ATOM 714 C C . PHE A 1 89 ? 8.740 -7.063 -8.196 1.00 92.94 89 PHE A C 1
ATOM 716 O O . PHE A 1 89 ? 9.269 -7.804 -9.027 1.00 92.94 89 PHE A O 1
ATOM 723 N N . VAL A 1 90 ? 7.580 -6.445 -8.440 1.00 93.50 90 VAL A N 1
ATOM 724 C CA . VAL A 1 90 ? 6.847 -6.588 -9.708 1.00 93.50 90 VAL A CA 1
ATOM 725 C C . VAL A 1 90 ? 7.672 -6.059 -10.885 1.00 93.50 90 VAL A C 1
ATOM 727 O O . VAL A 1 90 ? 7.699 -6.697 -11.938 1.00 93.50 90 VAL A O 1
ATOM 730 N N . ALA A 1 91 ? 8.395 -4.952 -10.705 1.00 91.56 91 ALA A N 1
ATOM 731 C CA . ALA A 1 91 ? 9.282 -4.400 -11.724 1.00 91.56 91 ALA A CA 1
ATOM 732 C C . ALA A 1 91 ? 10.426 -5.366 -12.079 1.00 91.56 91 ALA A C 1
ATOM 734 O O . ALA A 1 91 ? 10.708 -5.562 -13.260 1.00 91.56 91 ALA A O 1
ATOM 735 N N . HIS A 1 92 ? 11.017 -6.059 -11.098 1.00 90.69 92 HIS A N 1
ATOM 736 C CA . HIS A 1 92 ? 12.002 -7.114 -11.368 1.00 90.69 92 HIS A CA 1
ATOM 737 C C . HIS A 1 92 ? 11.419 -8.314 -12.127 1.00 90.69 92 HIS A C 1
ATOM 739 O O . HIS A 1 92 ? 12.112 -8.883 -12.971 1.00 90.69 92 HIS A O 1
ATOM 745 N N . ILE A 1 93 ? 10.172 -8.715 -11.849 1.00 92.88 93 ILE A N 1
ATOM 746 C CA . ILE A 1 93 ? 9.498 -9.785 -12.607 1.00 92.88 93 ILE A CA 1
ATOM 747 C C . ILE A 1 93 ? 9.280 -9.342 -14.053 1.00 92.88 93 ILE A C 1
ATOM 749 O O . ILE A 1 93 ? 9.624 -10.084 -14.972 1.00 92.88 93 ILE A O 1
ATOM 753 N N . ALA A 1 94 ? 8.762 -8.128 -14.254 1.00 92.06 94 ALA A N 1
ATOM 754 C CA . ALA A 1 94 ? 8.532 -7.569 -15.581 1.00 92.06 94 ALA A CA 1
ATOM 755 C C . ALA A 1 94 ? 9.840 -7.423 -16.378 1.00 92.06 94 ALA A 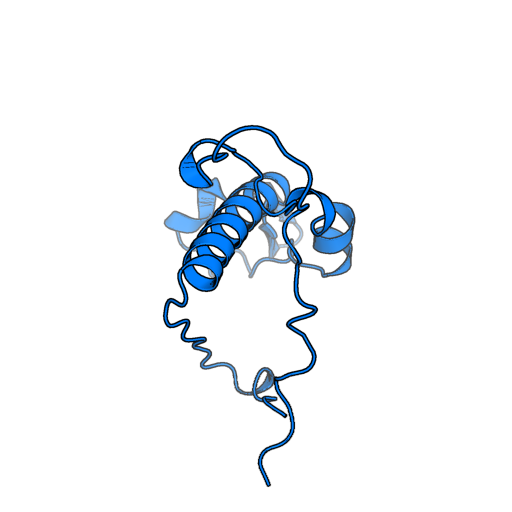C 1
ATOM 757 O O . ALA A 1 94 ? 9.872 -7.747 -17.559 1.00 92.06 94 ALA A O 1
ATOM 758 N N . TYR A 1 95 ? 10.929 -7.004 -15.725 1.00 90.81 95 TYR A N 1
ATOM 759 C CA . TYR A 1 95 ? 12.260 -6.895 -16.334 1.00 90.81 95 TYR A CA 1
ATOM 760 C C . TYR A 1 95 ? 12.812 -8.241 -16.829 1.00 90.81 95 TYR A C 1
ATOM 762 O O . TYR A 1 95 ? 13.587 -8.279 -17.778 1.00 90.81 95 TYR A O 1
ATOM 770 N N . ARG A 1 96 ? 12.420 -9.351 -16.194 1.00 91.25 96 ARG A N 1
ATOM 771 C CA . ARG A 1 96 ? 12.839 -10.718 -16.550 1.00 91.25 96 ARG A CA 1
ATOM 772 C C . ARG A 1 96 ? 11.867 -11.421 -17.504 1.00 91.25 96 ARG A C 1
ATOM 774 O O . ARG A 1 96 ? 11.916 -12.644 -17.602 1.00 91.25 96 ARG A O 1
ATOM 781 N N . ASP A 1 97 ? 10.956 -10.678 -18.133 1.00 92.69 97 ASP A N 1
ATOM 782 C CA . ASP A 1 97 ? 9.876 -11.217 -18.970 1.00 92.69 97 ASP A CA 1
ATOM 783 C C . ASP A 1 97 ? 9.012 -12.275 -18.246 1.00 92.69 97 ASP A C 1
ATOM 785 O O . ASP A 1 97 ? 8.496 -13.224 -18.841 1.00 92.69 97 ASP A O 1
ATOM 789 N N . GLY A 1 98 ? 8.849 -12.122 -16.927 1.00 91.81 98 GLY A N 1
ATOM 790 C CA . GLY A 1 98 ? 8.023 -13.002 -16.108 1.00 91.81 98 GLY A CA 1
ATOM 791 C C . GLY A 1 98 ? 6.522 -12.776 -16.316 1.00 91.81 98 GLY A C 1
ATOM 792 O O . GLY A 1 98 ? 6.063 -11.693 -16.675 1.00 91.81 98 GLY A O 1
ATOM 793 N N . ILE A 1 99 ? 5.726 -13.812 -16.049 1.00 95.00 99 ILE A N 1
ATOM 794 C CA . ILE A 1 99 ? 4.266 -13.763 -16.197 1.00 95.00 99 ILE A CA 1
ATOM 795 C C . ILE A 1 99 ? 3.642 -13.093 -14.965 1.00 95.00 99 ILE A C 1
ATOM 797 O O . ILE A 1 99 ? 3.865 -13.530 -13.838 1.00 95.00 99 ILE A O 1
ATOM 801 N N . ILE A 1 100 ? 2.811 -12.068 -15.182 1.00 93.94 100 ILE A N 1
ATOM 802 C CA . ILE A 1 100 ? 2.062 -11.360 -14.132 1.00 93.94 100 ILE A CA 1
ATOM 803 C C . ILE A 1 100 ? 0.563 -11.602 -14.337 1.00 93.94 100 ILE A C 1
ATOM 805 O O . ILE A 1 100 ? 0.025 -11.327 -15.409 1.00 93.94 100 ILE A O 1
ATOM 809 N N . LEU A 1 101 ? -0.119 -12.099 -13.301 1.00 94.06 101 LEU A N 1
ATOM 810 C CA . LEU A 1 101 ? -1.564 -12.330 -13.293 1.00 94.06 101 LEU A CA 1
ATOM 811 C C . LEU A 1 101 ? -2.240 -11.414 -12.268 1.00 94.06 101 LEU A C 1
ATOM 813 O O . LEU A 1 101 ? -1.991 -11.523 -11.070 1.00 94.06 101 LEU A O 1
ATOM 817 N N . PHE A 1 102 ? -3.140 -10.550 -12.737 1.00 91.94 102 PHE A N 1
ATOM 818 C CA . PHE A 1 102 ? -3.983 -9.726 -11.873 1.00 91.94 102 PHE A CA 1
ATOM 819 C C . PHE A 1 102 ? -5.290 -10.457 -11.561 1.00 91.94 102 PHE A C 1
ATOM 821 O O . PHE A 1 102 ? -5.985 -10.910 -12.470 1.00 91.94 102 PHE A O 1
ATOM 828 N N . ILE A 1 103 ? -5.640 -10.558 -10.277 1.00 90.50 103 ILE A N 1
ATOM 829 C CA . ILE A 1 103 ? -6.859 -11.229 -9.811 1.00 90.50 103 ILE A CA 1
ATOM 830 C C . ILE A 1 103 ? -7.703 -10.230 -9.024 1.00 90.50 103 ILE A C 1
ATOM 832 O O . ILE A 1 103 ? -7.233 -9.614 -8.072 1.00 90.50 103 ILE A O 1
ATOM 836 N N . THR A 1 104 ? -8.974 -10.102 -9.394 1.00 90.88 104 THR A N 1
ATOM 837 C CA . THR A 1 104 ? -9.975 -9.354 -8.630 1.00 90.88 104 THR A CA 1
ATOM 838 C C . THR A 1 104 ? -11.319 -10.067 -8.709 1.00 90.88 104 THR A C 1
ATOM 840 O O . THR A 1 104 ? -11.687 -10.620 -9.744 1.00 90.88 104 THR A O 1
ATOM 843 N N . ARG A 1 105 ? -12.066 -10.072 -7.603 1.00 90.38 105 ARG A N 1
ATOM 844 C CA . ARG A 1 105 ? -13.454 -10.566 -7.551 1.00 90.38 105 ARG A CA 1
ATOM 845 C C . ARG A 1 105 ? -14.472 -9.430 -7.471 1.00 90.38 105 ARG A C 1
ATOM 847 O O . ARG A 1 105 ? -15.670 -9.698 -7.480 1.00 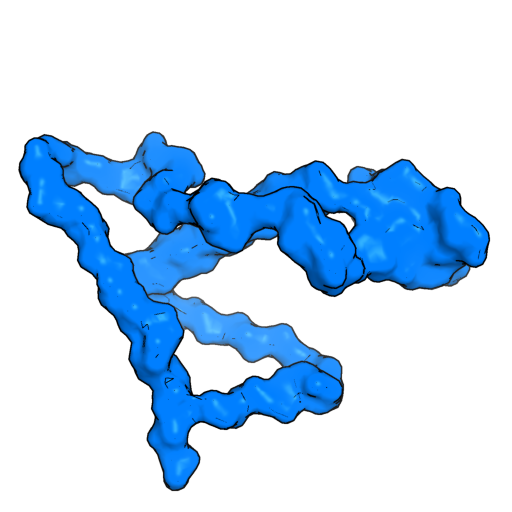90.38 105 ARG A O 1
ATOM 854 N N . HIS A 1 106 ? -14.014 -8.180 -7.402 1.00 84.62 106 HIS A N 1
ATOM 855 C CA . HIS A 1 106 ? -14.881 -7.024 -7.223 1.00 84.62 106 HIS A CA 1
ATOM 856 C C . HIS A 1 106 ? -15.509 -6.600 -8.555 1.00 84.62 106 HIS A C 1
ATOM 858 O O . HIS A 1 106 ? -14.805 -6.215 -9.489 1.00 84.62 106 HIS A O 1
ATOM 864 N N . GLN A 1 107 ? -16.841 -6.641 -8.639 1.00 67.19 107 GLN A N 1
ATOM 865 C CA . GLN A 1 107 ? -17.567 -6.372 -9.885 1.00 67.19 107 GLN A CA 1
ATOM 866 C C . GLN A 1 107 ? -17.362 -4.940 -10.402 1.00 67.19 107 GLN A C 1
ATOM 868 O O . GLN A 1 107 ? -17.264 -4.736 -11.605 1.00 67.19 107 GLN A O 1
ATOM 873 N N . GLN A 1 108 ? -17.197 -3.963 -9.506 1.00 72.19 108 GLN A N 1
ATOM 874 C CA . GLN A 1 108 ? -16.970 -2.556 -9.871 1.00 72.19 108 GLN A CA 1
ATOM 875 C C . GLN A 1 108 ? -15.579 -2.288 -10.479 1.00 72.19 108 GLN A C 1
ATOM 877 O O . GLN A 1 108 ? -15.357 -1.218 -11.029 1.00 72.19 108 GLN A O 1
ATOM 882 N N . VAL A 1 109 ? -14.640 -3.237 -10.373 1.00 66.00 109 VAL A N 1
ATOM 883 C CA . VAL A 1 109 ? -13.267 -3.115 -10.910 1.00 66.00 109 VAL A CA 1
ATOM 884 C C . VAL A 1 109 ? -13.145 -3.790 -12.287 1.00 66.00 109 VAL A C 1
ATOM 886 O O . VAL A 1 109 ? -12.074 -3.829 -12.885 1.00 66.00 109 VAL A O 1
ATOM 889 N N . GLN A 1 110 ? -14.245 -4.311 -12.839 1.00 56.62 110 GLN A N 1
ATOM 890 C CA . GLN A 1 110 ? -14.246 -4.915 -14.168 1.00 56.62 110 GLN A CA 1
ATOM 891 C C . GLN A 1 110 ? -14.228 -3.831 -15.252 1.00 56.62 110 GLN A C 1
ATOM 893 O O . GLN A 1 110 ? -15.253 -3.461 -15.815 1.00 56.62 110 GLN A O 1
ATOM 898 N N . THR A 1 111 ? -13.051 -3.303 -15.566 1.00 51.81 111 THR A N 1
ATOM 899 C CA . THR A 1 111 ? -12.812 -2.631 -16.847 1.00 51.81 111 THR A CA 1
ATOM 900 C C . THR A 1 111 ? -11.389 -2.940 -17.284 1.00 51.81 111 THR A C 1
ATOM 902 O O . THR A 1 111 ? -10.437 -2.271 -16.899 1.00 51.81 111 THR A O 1
ATOM 905 N N . VAL A 1 112 ? -11.257 -4.008 -18.067 1.00 58.66 112 VAL A N 1
ATOM 906 C CA . VAL A 1 112 ? -10.095 -4.228 -18.927 1.00 58.66 112 VAL A CA 1
ATOM 907 C C . VAL A 1 112 ? -10.577 -3.894 -20.336 1.00 58.66 112 VAL A C 1
ATOM 909 O O . VAL A 1 112 ? -11.254 -4.713 -20.958 1.00 58.66 112 VAL A O 1
ATOM 912 N N . THR A 1 113 ? -10.301 -2.668 -20.781 1.00 34.31 113 THR A N 1
ATOM 913 C CA . THR A 1 113 ? -10.541 -2.199 -22.156 1.00 34.31 113 THR A CA 1
ATOM 914 C C . THR A 1 113 ? -9.209 -1.938 -22.836 1.00 34.31 113 THR A C 1
ATOM 916 O O . THR A 1 113 ? -8.316 -1.377 -22.161 1.00 34.31 113 THR A O 1
#

Radius of gyration: 18.37 Å; chains: 1; bounding box: 48×27×46 Å

Secondary structure (DSSP, 8-state):
----TTSS----------SS---GGG-TTTT-GGGT--HHHHHHTTTTEEEEGGG--GGGGGGEEEEETTEEEE-HHHHHHHHHHHHHHHHHHHHTT---------GGG----

Sequen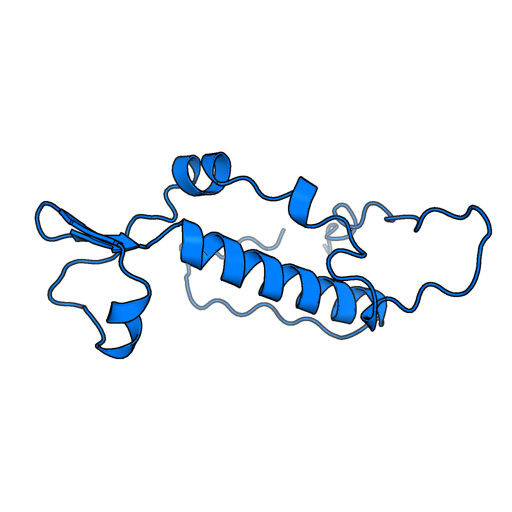ce (113 aa):
MRASMRAIVRRFEPATTGSALLDPLQHPDYFGIGKILSMRELFDARVHLGHKEGTLNELMKPYLFGSRLGYLVIDLEKTFDHLFRALNFVAHIAYRDGIILFITRHQQVQTVT

Foldseek 3Di:
DDDDPPPPCPPPPQPPDDDDDPPLVVDLCSPVLVVVDDLVVCVVVVVQWAAFPVPDDPVCVVQFPQDDPRTTTGDSVVVRVVVSVVVSVVVVCVVVVHDDDDDDPDPVPPDDD

pLDDT: mean 80.61, std 21.11, range [31.28, 97.69]

Organism: Rhipicephalus sanguineus (NCBI:txid34632)

InterPro domains:
  IPR001865 Small ribosomal subunit protein uS2 [PF00318] (42-111)
  IPR005706 Small ribosomal subunit protein uS2, bacteria/mitochondria/plastid [PTHR12534] (22-110)
  IPR018130 Small ribosomal subunit protein uS2, conserved site [PS00962] (39-50)
  IPR023591 Small ribosomal subunit protein uS2, flavodoxin-like domain superfamily [SSF52313] (39-111)